Protein AF-A0A2U1ZX39-F1 (afdb_monomer)

Organism: NCBI:txid1655435

Sequence (88 aa):
MSGPEGDAGAGGPADAGRRKVVVTVDGDLAGTLPRLREAGLTVDATLTTMSIVTGTVDDAGEKALAALHGVHVEREDALQIQPPPAPQ

Mean predicted aligned error: 11.02 Å

Foldseek 3Di:
DDDDDDDPDDDPPPPPFKFKKKKAADPDLPVCVVVLVVLAWDFPDAPPVRRITIGIGGPSSQVSQVPDPRMDIDTPDPDPDDDPPDDD

Nearest PDB structures (foldseek):
  3whi-assembly2_B  TM=8.484E-01  e=2.353E-02  Bacillus subtilis subsp. subtilis str. 168
  2z58-assembly1_B  TM=7.983E-01  e=5.834E-02  Thermococcus kodakarensis KOD1
  6iyo-assembly1_A  TM=6.164E-01  e=5.289E-01  Streptomyces albus subsp. albus
  4myu-assembly1_A  TM=5.720E-01  e=1.311E+00  Thermus thermophilus
  4v9o-assembly1_BV  TM=5.604E-01  e=1.311E+00  Escherichia coli K-12

pLDDT: mean 81.51, std 17.65, range [37.41, 95.75]

Radius of gyration: 18.45 Å; Cα contacts (8 Å, |Δi|>4): 112; chains: 1; bounding box: 48×51×28 Å

Solvent-accessible surface area (backbone atoms only — not comparable to full-atom values): 5474 Å² total; per-residue (Å²): 133,85,78,87,82,70,88,78,71,93,73,73,96,80,55,98,54,54,44,49,34,40,34,40,40,64,76,65,44,81,78,40,50,60,55,44,43,74,29,46,41,46,75,75,47,73,44,73,95,74,28,32,35,32,27,38,26,33,70,69,20,50,55,45,42,60,67,38,85,54,43,44,76,42,73,62,74,84,78,83,76,77,78,79,82,77,86,131

Secondary structure (DSSP, 8-state):
------------S--SSEEEEEEEESS-HHHHHHHHHHTT-EEEEEEGGGTEEEEEEEHHHHHHHHTSTTEEEEE-----PPPPPPP-

Structure (mmCIF, N/CA/C/O backbone):
data_AF-A0A2U1ZX39-F1
#
_entry.id   AF-A0A2U1ZX39-F1
#
loop_
_atom_site.group_PDB
_atom_site.id
_atom_site.type_symbol
_atom_site.label_atom_id
_atom_site.label_alt_id
_atom_site.label_comp_id
_atom_site.label_asym_id
_atom_site.label_entity_id
_atom_site.label_seq_id
_atom_site.pdbx_PDB_ins_code
_atom_site.Cartn_x
_atom_site.Cartn_y
_atom_site.Cartn_z
_atom_site.occupancy
_atom_site.B_iso_or_equiv
_atom_site.auth_seq_id
_atom_site.auth_comp_id
_atom_site.auth_asym_id
_atom_site.auth_atom_id
_atom_site.pdbx_PDB_model_num
ATOM 1 N N . MET A 1 1 ? 38.545 36.559 -17.166 1.00 45.69 1 MET A N 1
ATOM 2 C CA . MET A 1 1 ? 37.094 36.349 -17.341 1.00 45.69 1 MET A CA 1
ATOM 3 C C . MET A 1 1 ? 36.779 35.001 -16.711 1.00 45.69 1 MET A C 1
ATOM 5 O O . MET A 1 1 ? 37.459 34.050 -17.064 1.00 45.69 1 MET A O 1
ATOM 9 N N . SER A 1 2 ? 36.132 35.014 -15.539 1.00 51.16 2 SER A N 1
ATOM 10 C CA . SER A 1 2 ? 34.799 34.405 -15.307 1.00 51.16 2 SER A CA 1
ATOM 11 C C . SER A 1 2 ? 34.846 32.886 -15.533 1.00 51.16 2 SER A C 1
ATOM 13 O O . SER A 1 2 ? 34.964 32.462 -16.669 1.00 51.16 2 SER A O 1
ATOM 15 N N . GLY A 1 3 ? 34.969 32.034 -14.512 1.00 45.31 3 GLY A N 1
ATOM 16 C CA . GLY A 1 3 ? 33.994 31.792 -13.437 1.00 45.31 3 GLY A CA 1
ATOM 17 C C . GLY A 1 3 ? 33.266 30.470 -13.766 1.00 45.31 3 GLY A C 1
ATOM 18 O O . GLY A 1 3 ? 32.812 30.347 -14.897 1.00 45.31 3 GLY A O 1
ATOM 19 N N . PRO A 1 4 ? 33.218 29.459 -12.876 1.00 54.66 4 PRO A N 1
ATOM 20 C CA . PRO A 1 4 ? 32.716 28.126 -13.217 1.00 54.66 4 PRO A CA 1
ATOM 21 C C . PRO A 1 4 ? 31.186 28.124 -13.328 1.00 54.66 4 PRO A C 1
ATOM 23 O O . PRO A 1 4 ? 30.488 28.463 -12.373 1.00 54.66 4 PRO A O 1
ATOM 26 N N . GLU A 1 5 ? 30.665 27.740 -14.491 1.00 55.66 5 GLU A N 1
ATOM 27 C CA . GLU A 1 5 ? 29.236 27.513 -14.687 1.00 55.66 5 GLU A CA 1
ATOM 28 C C . GLU A 1 5 ? 28.824 26.179 -14.058 1.00 55.66 5 GLU A C 1
ATOM 30 O O . GLU A 1 5 ? 29.219 25.108 -14.509 1.00 55.66 5 GLU A O 1
ATOM 35 N N . GLY A 1 6 ? 28.019 26.294 -13.002 1.00 48.28 6 GLY A N 1
ATOM 36 C CA . GLY A 1 6 ? 26.741 25.596 -12.931 1.00 48.28 6 GLY A CA 1
ATOM 37 C C . GLY A 1 6 ? 26.789 24.099 -12.658 1.00 48.28 6 GLY A C 1
ATOM 38 O O . GLY A 1 6 ? 26.807 23.291 -13.578 1.00 48.28 6 GLY A O 1
ATOM 39 N N . ASP A 1 7 ? 26.704 23.772 -11.370 1.00 46.28 7 ASP A N 1
ATOM 40 C CA . ASP A 1 7 ? 25.903 22.687 -10.791 1.00 46.28 7 ASP A CA 1
ATOM 41 C C . ASP A 1 7 ? 24.961 21.988 -11.800 1.00 46.28 7 ASP A C 1
ATOM 43 O O . ASP A 1 7 ? 23.817 22.393 -12.017 1.00 46.28 7 ASP A O 1
ATOM 47 N N . ALA A 1 8 ? 25.454 20.926 -12.443 1.00 49.44 8 ALA A N 1
ATOM 48 C CA . ALA A 1 8 ? 24.592 19.948 -13.084 1.00 49.44 8 ALA A CA 1
ATOM 49 C C . ALA A 1 8 ? 23.973 19.125 -11.955 1.00 49.44 8 ALA A C 1
ATOM 51 O O . ALA A 1 8 ? 24.609 18.222 -11.406 1.00 49.44 8 ALA A O 1
ATOM 52 N N . GLY A 1 9 ? 22.762 19.539 -11.585 1.00 42.56 9 GLY A N 1
ATOM 53 C CA . GLY A 1 9 ? 21.970 19.015 -10.490 1.00 42.56 9 GLY A CA 1
ATOM 54 C C . GLY A 1 9 ? 22.085 17.506 -10.318 1.00 42.56 9 GLY A C 1
ATOM 55 O O . GLY A 1 9 ? 21.980 16.714 -11.258 1.00 42.56 9 GLY A O 1
ATOM 56 N N . ALA A 1 10 ? 22.283 17.144 -9.057 1.00 47.72 10 ALA A N 1
ATOM 57 C CA . ALA A 1 10 ? 22.189 15.806 -8.525 1.00 47.72 10 ALA A CA 1
ATOM 58 C C . ALA A 1 10 ? 20.932 15.080 -9.038 1.00 47.72 10 ALA A C 1
ATOM 60 O O . ALA A 1 10 ? 19.818 15.286 -8.566 1.00 47.72 10 ALA A O 1
ATOM 61 N N . GLY A 1 11 ? 21.150 14.180 -9.985 1.00 40.72 11 GLY A N 1
ATOM 62 C CA . GLY A 1 11 ? 20.230 13.125 -10.379 1.00 40.72 11 GLY A CA 1
ATOM 63 C C . GLY A 1 11 ? 21.059 11.883 -10.653 1.00 40.72 11 GLY A C 1
ATOM 64 O O . GLY A 1 11 ? 21.182 11.452 -11.795 1.00 40.72 11 GLY A O 1
ATOM 65 N N . GLY A 1 12 ? 21.736 11.371 -9.621 1.00 37.41 12 GLY A N 1
ATOM 66 C CA . GLY A 1 12 ? 22.476 10.117 -9.739 1.00 37.41 12 GLY A CA 1
ATOM 67 C C . GLY A 1 12 ? 21.553 8.995 -10.241 1.00 37.41 12 GLY A C 1
ATOM 68 O O . GLY A 1 12 ? 20.356 9.022 -9.947 1.00 37.41 12 GLY A O 1
ATOM 69 N N . PRO A 1 13 ? 22.070 7.996 -10.977 1.00 43.94 13 PRO A N 1
ATOM 70 C CA . PRO A 1 13 ? 21.291 6.845 -11.429 1.00 43.94 13 PRO A CA 1
ATOM 71 C C . PRO A 1 13 ? 20.989 5.923 -10.235 1.00 43.94 13 PRO A C 1
ATOM 73 O O . PRO A 1 13 ? 21.583 4.859 -10.101 1.00 43.94 13 PRO A O 1
ATOM 76 N N . ALA A 1 14 ? 20.136 6.354 -9.306 1.00 46.50 14 ALA A N 1
ATOM 77 C CA . ALA A 1 14 ? 19.941 5.655 -8.036 1.00 46.50 14 ALA A CA 1
ATOM 78 C C . ALA A 1 14 ? 18.720 4.720 -8.012 1.00 46.50 14 ALA A C 1
ATOM 80 O O . ALA A 1 14 ? 18.640 3.887 -7.118 1.00 46.50 14 ALA A O 1
ATOM 81 N N . ASP A 1 15 ? 17.796 4.804 -8.978 1.00 52.25 15 ASP A N 1
ATOM 82 C CA . ASP A 1 15 ? 16.470 4.187 -8.816 1.00 52.25 15 ASP A CA 1
ATOM 83 C C . ASP A 1 15 ? 15.876 3.645 -10.128 1.00 52.25 15 ASP A C 1
ATOM 85 O O . ASP A 1 15 ? 14.708 3.834 -10.437 1.00 52.25 15 ASP A O 1
ATOM 89 N N . ALA A 1 16 ? 16.670 2.961 -10.957 1.00 54.41 16 ALA A N 1
ATOM 90 C CA . ALA A 1 16 ? 16.221 2.473 -12.273 1.00 54.41 16 ALA A CA 1
ATOM 91 C C . ALA A 1 16 ? 15.118 1.383 -12.234 1.00 54.41 16 ALA A C 1
ATOM 93 O O . ALA A 1 16 ? 14.811 0.783 -13.263 1.00 54.41 16 ALA A O 1
ATOM 94 N N . GLY A 1 17 ? 14.515 1.107 -11.076 1.00 69.88 17 GLY A N 1
ATOM 95 C CA . GLY A 1 17 ? 13.500 0.065 -10.940 1.00 69.88 17 GLY A CA 1
ATOM 96 C C . GLY A 1 17 ? 12.508 0.232 -9.798 1.00 69.88 17 GLY A C 1
ATOM 97 O O . GLY A 1 17 ? 11.530 -0.507 -9.801 1.00 69.88 17 GLY A O 1
ATOM 98 N N . ARG A 1 18 ? 12.713 1.168 -8.860 1.00 82.44 18 ARG A N 1
ATOM 99 C CA . ARG A 1 18 ? 11.711 1.486 -7.841 1.00 82.44 18 ARG A CA 1
ATOM 100 C C . ARG A 1 18 ? 10.958 2.748 -8.246 1.00 82.44 18 ARG A C 1
ATOM 102 O O . ARG A 1 18 ? 11.400 3.540 -9.072 1.00 82.44 18 ARG A O 1
ATOM 109 N N . ARG A 1 19 ? 9.727 2.853 -7.773 1.00 89.19 19 ARG A N 1
ATOM 110 C CA . ARG A 1 19 ? 8.814 3.953 -8.062 1.00 89.19 19 ARG A CA 1
ATOM 111 C C . ARG A 1 19 ? 8.088 4.313 -6.789 1.00 89.19 19 ARG A C 1
ATOM 113 O O . ARG A 1 19 ? 7.767 3.434 -5.989 1.00 89.19 19 ARG A O 1
ATOM 120 N N . LYS A 1 20 ? 7.803 5.599 -6.621 1.00 92.56 20 LYS A N 1
ATOM 121 C CA . LYS A 1 20 ? 6.914 6.048 -5.560 1.00 92.56 20 LYS A CA 1
ATOM 122 C C . LYS A 1 20 ? 5.472 5.697 -5.890 1.00 92.56 20 LYS A C 1
ATOM 124 O O . LYS A 1 20 ? 5.006 5.912 -7.010 1.00 92.56 20 LYS A O 1
ATOM 129 N N . VAL A 1 21 ? 4.778 5.179 -4.891 1.00 94.06 21 VAL A N 1
ATOM 130 C CA . VAL A 1 21 ? 3.372 4.812 -4.970 1.00 94.06 21 VAL A CA 1
ATOM 131 C C . VAL A 1 21 ? 2.618 5.329 -3.756 1.00 94.06 21 VAL A C 1
ATOM 133 O O . VAL A 1 21 ? 3.140 5.407 -2.639 1.00 94.06 21 VAL A O 1
ATOM 136 N N . VAL A 1 22 ? 1.360 5.653 -4.001 1.00 94.50 22 VAL A N 1
ATOM 137 C CA . VAL A 1 22 ? 0.340 5.913 -3.002 1.00 94.50 22 VAL A CA 1
ATOM 138 C C . VAL A 1 22 ? -0.573 4.697 -2.990 1.00 94.50 22 VAL A C 1
ATOM 140 O O . VAL A 1 22 ? -1.096 4.283 -4.021 1.00 94.50 22 VAL A O 1
ATOM 143 N N . VAL A 1 23 ? -0.728 4.090 -1.824 1.00 94.44 23 VAL A N 1
ATOM 144 C CA . VAL A 1 23 ? -1.517 2.882 -1.632 1.00 94.44 23 VAL A CA 1
ATOM 145 C C . VAL A 1 23 ? -2.693 3.205 -0.729 1.00 94.44 23 VAL A C 1
ATOM 147 O O . VAL A 1 23 ? -2.504 3.570 0.428 1.00 94.44 23 VAL A O 1
ATOM 150 N N . THR A 1 24 ? -3.903 3.039 -1.241 1.00 95.62 24 THR A N 1
ATOM 151 C CA . THR A 1 24 ? -5.144 3.200 -0.480 1.00 95.62 24 THR A CA 1
ATOM 152 C C . THR A 1 24 ? -5.658 1.826 -0.071 1.00 95.62 24 THR A C 1
ATOM 154 O O . THR A 1 24 ? -5.792 0.937 -0.912 1.00 95.62 24 THR A O 1
ATOM 157 N N . VAL A 1 25 ? -5.939 1.642 1.217 1.00 94.62 25 VAL A N 1
ATOM 158 C CA . VAL A 1 25 ? -6.464 0.388 1.767 1.00 94.62 25 VAL A CA 1
ATOM 159 C C . VAL A 1 25 ? -7.937 0.553 2.124 1.00 94.62 25 VAL A C 1
ATOM 161 O O . VAL A 1 25 ? -8.303 1.416 2.920 1.00 94.62 25 VAL A O 1
ATOM 164 N N . ASP A 1 26 ? -8.777 -0.313 1.571 1.00 91.88 26 ASP A N 1
ATOM 165 C CA . ASP A 1 26 ? -10.171 -0.465 1.963 1.00 91.88 26 ASP A CA 1
ATOM 166 C C . ASP A 1 26 ? -10.261 -1.345 3.221 1.00 91.88 26 ASP A C 1
ATOM 168 O O . ASP A 1 26 ? -9.860 -2.512 3.227 1.00 91.88 26 ASP A O 1
ATOM 172 N N . GLY A 1 27 ? -10.757 -0.771 4.318 1.00 87.38 27 GLY A N 1
ATOM 173 C CA . GLY A 1 27 ? -10.934 -1.477 5.587 1.00 87.38 27 GLY A CA 1
ATOM 174 C C . GLY A 1 27 ? -9.727 -1.403 6.528 1.00 87.38 27 GLY A C 1
ATOM 175 O O . GLY A 1 27 ? -9.288 -0.317 6.909 1.00 87.38 27 GLY A O 1
ATOM 176 N N . ASP A 1 28 ? -9.250 -2.562 6.994 1.00 89.69 28 ASP A N 1
ATOM 177 C CA . ASP A 1 28 ? -8.261 -2.648 8.076 1.00 89.69 28 ASP A CA 1
ATOM 178 C C . ASP A 1 28 ? -6.827 -2.413 7.585 1.00 89.69 28 ASP A C 1
ATOM 180 O O . ASP A 1 28 ? -6.113 -3.325 7.151 1.00 89.69 28 ASP A O 1
ATOM 184 N N . LEU A 1 29 ? -6.384 -1.164 7.705 1.00 89.81 29 LEU A N 1
ATOM 185 C CA . LEU A 1 29 ? -5.019 -0.766 7.392 1.00 89.81 29 LEU A CA 1
ATOM 186 C C . LEU A 1 29 ? -3.981 -1.503 8.256 1.00 89.81 29 LEU A C 1
ATOM 188 O O . LEU A 1 29 ? -2.935 -1.896 7.742 1.00 89.81 29 LEU A O 1
ATOM 192 N N . ALA A 1 30 ? -4.246 -1.705 9.551 1.00 89.88 30 ALA A N 1
ATOM 193 C CA . ALA A 1 30 ? -3.258 -2.262 10.474 1.00 89.88 30 ALA A CA 1
ATOM 194 C C . ALA A 1 30 ? -2.912 -3.721 10.138 1.00 89.88 30 ALA A C 1
ATOM 196 O O . ALA A 1 30 ? -1.736 -4.087 10.140 1.00 89.88 30 ALA A O 1
ATOM 197 N N . GLY A 1 31 ? -3.909 -4.539 9.793 1.00 91.06 31 GLY A N 1
ATOM 198 C CA . GLY A 1 31 ? -3.713 -5.911 9.328 1.00 91.06 31 GLY A CA 1
ATOM 199 C C . GLY A 1 31 ? -3.230 -6.019 7.881 1.00 91.06 31 GLY A C 1
ATOM 200 O O . GLY A 1 31 ? -2.620 -7.025 7.514 1.00 91.06 31 GLY A O 1
ATOM 201 N N . THR A 1 32 ? -3.446 -4.988 7.061 1.00 92.44 32 THR A N 1
ATOM 202 C CA . THR A 1 32 ? -2.997 -4.969 5.659 1.00 92.44 32 THR A CA 1
ATOM 203 C C . THR A 1 32 ? -1.546 -4.508 5.518 1.00 92.44 32 THR A C 1
ATOM 205 O O . THR A 1 32 ? -0.828 -5.016 4.659 1.00 92.44 32 THR A O 1
ATOM 208 N N . LEU A 1 33 ? -1.062 -3.620 6.392 1.00 93.25 33 LEU A N 1
ATOM 209 C CA . LEU A 1 33 ? 0.293 -3.059 6.335 1.00 93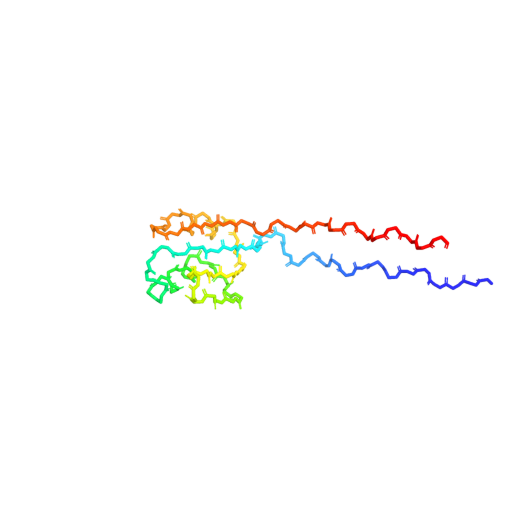.25 33 LEU A CA 1
ATOM 210 C C . LEU A 1 33 ? 1.422 -4.116 6.280 1.00 93.25 33 LEU A C 1
ATOM 212 O O . LEU A 1 33 ? 2.344 -3.936 5.479 1.00 93.25 33 LEU A O 1
ATOM 216 N N . PRO A 1 34 ? 1.384 -5.229 7.047 1.00 94.94 34 PRO A N 1
ATOM 217 C CA . PRO A 1 34 ? 2.360 -6.309 6.906 1.00 94.94 34 PRO A CA 1
ATOM 218 C C . PRO A 1 34 ? 2.356 -6.922 5.503 1.00 94.94 34 PRO A C 1
ATOM 220 O O . PRO A 1 34 ? 3.420 -7.094 4.920 1.00 94.94 34 PRO A O 1
ATOM 223 N N . ARG A 1 35 ? 1.172 -7.143 4.917 1.00 94.25 35 ARG A N 1
ATO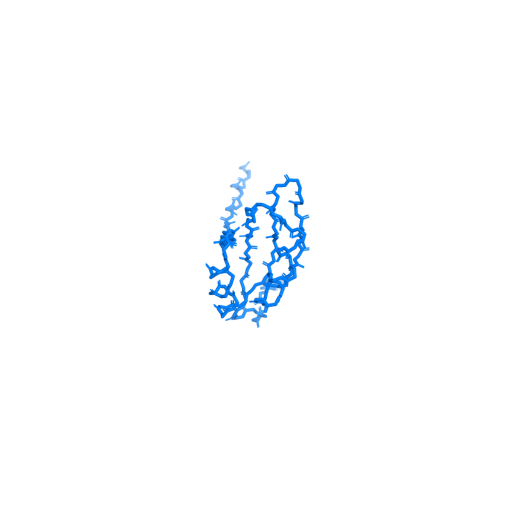M 224 C CA . ARG A 1 35 ? 1.029 -7.718 3.571 1.00 94.25 35 ARG A CA 1
ATOM 225 C C . ARG A 1 35 ? 1.576 -6.794 2.490 1.00 94.25 35 ARG A C 1
ATOM 227 O O . ARG A 1 35 ? 2.179 -7.273 1.539 1.00 94.25 35 ARG A O 1
ATOM 234 N N . LEU A 1 36 ? 1.406 -5.477 2.648 1.00 93.94 36 LEU A N 1
ATOM 235 C CA . LEU A 1 36 ? 2.003 -4.494 1.737 1.00 93.94 36 LEU A CA 1
ATOM 236 C C . LEU A 1 36 ? 3.535 -4.595 1.753 1.00 93.94 36 LEU A C 1
ATOM 238 O O . LEU A 1 36 ? 4.172 -4.585 0.703 1.00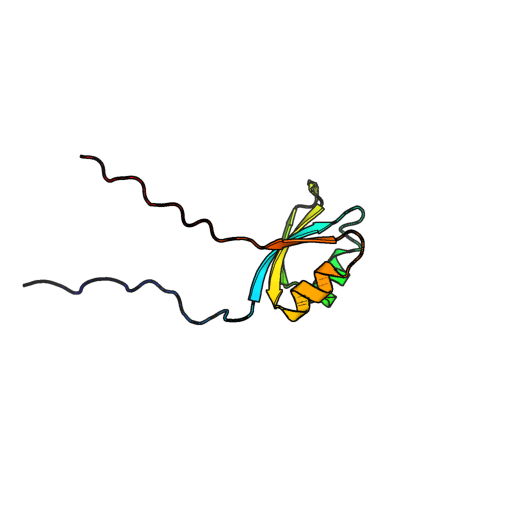 93.94 36 LEU A O 1
ATOM 242 N N . ARG A 1 37 ? 4.129 -4.745 2.942 1.00 94.38 37 ARG A N 1
ATOM 243 C CA . ARG A 1 37 ? 5.581 -4.921 3.099 1.00 94.38 37 ARG A CA 1
ATOM 244 C C . ARG A 1 37 ? 6.070 -6.247 2.525 1.00 94.38 37 ARG A C 1
ATOM 246 O O . ARG A 1 37 ? 7.092 -6.269 1.849 1.00 94.38 37 ARG A O 1
ATOM 253 N N . GLU A 1 38 ? 5.339 -7.335 2.759 1.00 94.50 38 GLU A N 1
ATOM 254 C CA . GLU A 1 38 ? 5.632 -8.652 2.175 1.00 94.50 38 GLU A CA 1
ATOM 255 C C . GLU A 1 38 ? 5.533 -8.641 0.644 1.00 94.50 38 GLU A C 1
ATOM 257 O O . GLU A 1 38 ? 6.305 -9.320 -0.028 1.00 94.50 38 GLU A O 1
ATOM 262 N N . ALA A 1 39 ? 4.637 -7.822 0.088 1.00 93.62 39 ALA A N 1
ATOM 263 C CA . ALA A 1 39 ? 4.516 -7.582 -1.347 1.00 93.62 39 ALA A CA 1
ATOM 264 C C . ALA A 1 39 ? 5.631 -6.686 -1.922 1.00 93.62 39 ALA A C 1
ATOM 266 O O . ALA A 1 39 ? 5.650 -6.454 -3.125 1.00 93.62 39 ALA A O 1
ATOM 267 N N . GLY A 1 40 ? 6.566 -6.196 -1.102 1.00 94.69 40 GLY A N 1
ATOM 268 C CA . GLY A 1 40 ? 7.725 -5.419 -1.550 1.00 94.69 40 GLY A CA 1
ATOM 269 C C . GLY A 1 40 ? 7.600 -3.905 -1.374 1.00 94.69 40 GLY A C 1
ATOM 270 O O . GLY A 1 40 ? 8.502 -3.175 -1.783 1.00 94.69 40 GLY A O 1
ATOM 271 N N . LEU A 1 41 ? 6.528 -3.406 -0.745 1.00 95.44 41 LEU A N 1
ATOM 272 C CA . LEU A 1 41 ? 6.407 -1.980 -0.445 1.00 95.44 41 LEU A CA 1
ATOM 273 C C . LEU A 1 41 ? 7.382 -1.569 0.664 1.00 95.44 41 LEU A C 1
ATOM 275 O O . LEU A 1 41 ? 7.275 -2.002 1.816 1.00 95.44 41 LEU A O 1
ATOM 279 N N . THR A 1 42 ? 8.271 -0.637 0.342 1.00 95.75 42 THR A N 1
ATOM 280 C CA . THR A 1 42 ? 9.037 0.115 1.335 1.00 95.75 42 THR A CA 1
ATOM 281 C C . THR A 1 42 ? 8.203 1.308 1.780 1.00 95.75 42 THR A C 1
ATOM 283 O O . THR A 1 42 ? 8.004 2.245 1.019 1.00 95.75 42 THR A O 1
ATOM 286 N N . VAL A 1 43 ? 7.673 1.254 3.001 1.00 94.75 43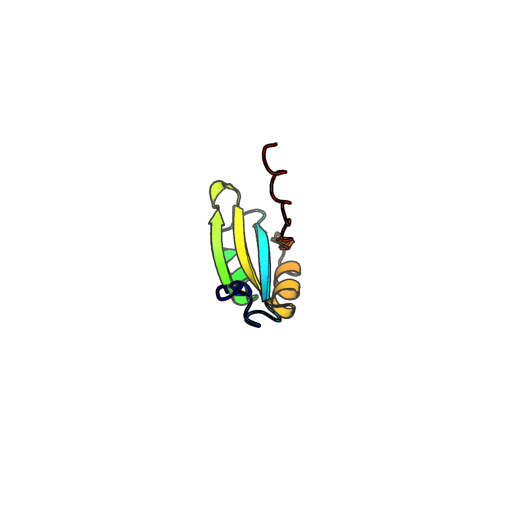 VAL A N 1
ATOM 287 C CA . VAL A 1 43 ? 6.771 2.285 3.536 1.00 94.75 43 VAL A CA 1
ATOM 288 C C . VAL A 1 43 ? 7.558 3.530 3.950 1.00 94.75 43 VAL A C 1
ATOM 290 O O . VAL A 1 43 ? 8.404 3.442 4.838 1.00 94.75 43 VAL A O 1
ATOM 293 N N . ASP A 1 44 ? 7.219 4.673 3.357 1.00 93.94 44 ASP A N 1
ATOM 294 C CA . ASP A 1 44 ? 7.735 5.999 3.712 1.00 93.94 44 ASP A CA 1
ATOM 295 C C . ASP A 1 44 ? 6.871 6.651 4.798 1.00 93.94 44 ASP A C 1
ATOM 297 O O . ASP A 1 44 ? 7.375 7.098 5.829 1.00 93.94 44 ASP A O 1
ATOM 301 N N . ALA A 1 45 ? 5.551 6.680 4.592 1.00 93.19 45 ALA A N 1
ATOM 302 C CA . ALA A 1 45 ? 4.609 7.245 5.549 1.00 93.19 45 ALA A CA 1
ATOM 303 C C . ALA A 1 45 ? 3.277 6.492 5.559 1.00 93.19 45 ALA A C 1
ATOM 305 O O . ALA A 1 45 ? 2.901 5.786 4.623 1.00 93.19 45 ALA A O 1
ATOM 306 N N . THR A 1 46 ? 2.537 6.640 6.654 1.00 94.50 46 THR A N 1
ATOM 307 C CA . THR A 1 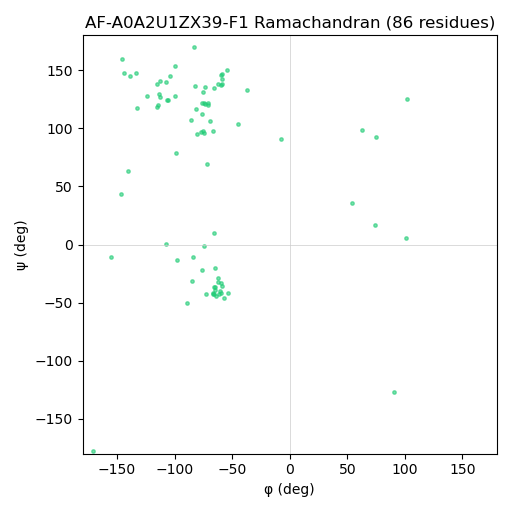46 ? 1.208 6.050 6.813 1.00 94.50 46 THR A CA 1
ATOM 308 C C . THR A 1 46 ? 0.247 7.104 7.344 1.00 94.50 46 THR A C 1
ATOM 310 O O . THR A 1 46 ? 0.420 7.634 8.439 1.00 94.50 46 THR A O 1
ATOM 313 N N . LEU A 1 47 ? -0.767 7.411 6.545 1.00 92.50 47 LEU A N 1
ATOM 314 C CA . LEU A 1 47 ? -1.823 8.379 6.806 1.00 92.50 47 LEU A CA 1
ATOM 315 C C . LEU A 1 47 ? -3.059 7.620 7.301 1.00 92.50 47 LEU A C 1
ATOM 317 O O . LEU A 1 47 ? -4.003 7.358 6.556 1.00 92.50 47 LEU A O 1
ATOM 321 N N . THR A 1 48 ? -3.035 7.235 8.576 1.00 89.69 48 THR A N 1
ATOM 322 C CA . THR A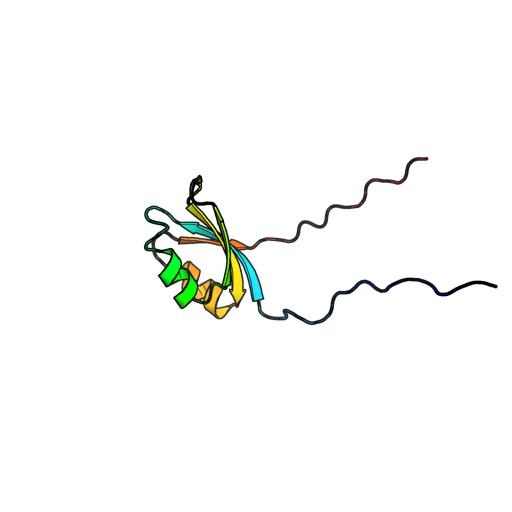 1 48 ? -4.024 6.329 9.186 1.00 89.69 48 THR A CA 1
ATOM 323 C C . THR A 1 48 ? -5.464 6.833 9.114 1.00 89.69 48 THR A C 1
ATOM 325 O O . THR A 1 48 ? -6.365 6.033 8.898 1.00 89.69 48 THR A O 1
ATOM 328 N N . THR A 1 49 ? -5.697 8.144 9.228 1.00 89.31 49 THR A N 1
ATOM 329 C CA . THR A 1 49 ? -7.042 8.746 9.122 1.00 89.31 49 THR A CA 1
ATOM 330 C C . THR A 1 49 ? -7.685 8.533 7.750 1.00 89.31 49 THR A 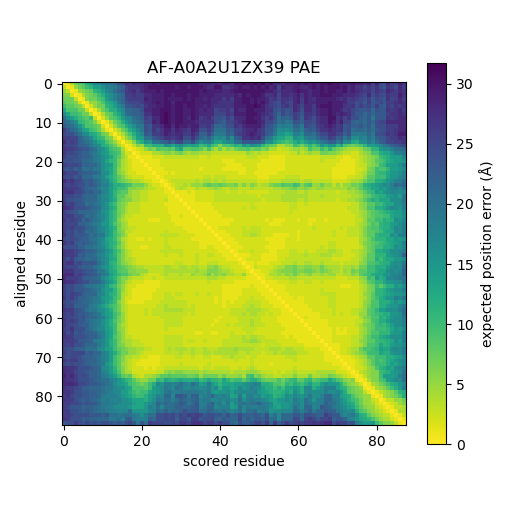C 1
ATOM 332 O O . THR A 1 49 ? -8.907 8.508 7.646 1.00 89.31 49 THR A O 1
ATOM 335 N N . MET A 1 50 ? -6.872 8.405 6.700 1.00 88.69 50 MET A N 1
ATOM 336 C CA . MET A 1 50 ? -7.330 8.260 5.315 1.00 88.69 50 MET A CA 1
ATOM 337 C C . MET A 1 50 ? -7.131 6.836 4.782 1.00 88.69 50 MET A C 1
ATOM 339 O O . MET A 1 50 ? -7.434 6.580 3.624 1.00 88.69 50 MET A O 1
ATOM 343 N N . SER A 1 51 ? -6.599 5.923 5.601 1.00 93.44 51 SER A N 1
ATOM 344 C CA . SER A 1 51 ? -6.181 4.580 5.184 1.00 93.44 51 SER A CA 1
ATOM 345 C C . SER A 1 51 ? -5.201 4.572 3.999 1.00 93.44 51 SER A C 1
ATOM 347 O O . SER A 1 51 ? -5.242 3.678 3.156 1.00 93.44 51 SER A O 1
ATOM 349 N N . ILE A 1 52 ? -4.303 5.564 3.942 1.00 93.81 52 ILE A N 1
ATOM 350 C CA . ILE A 1 52 ? -3.312 5.710 2.866 1.00 93.81 52 ILE A CA 1
ATOM 351 C C . ILE A 1 52 ? -1.913 5.365 3.385 1.00 93.81 52 ILE A C 1
ATOM 353 O O . ILE A 1 52 ? -1.522 5.753 4.486 1.00 93.81 52 ILE A O 1
ATOM 357 N N . VAL A 1 53 ? -1.128 4.674 2.568 1.00 94.75 53 VAL A N 1
ATOM 358 C CA . VAL A 1 53 ? 0.289 4.381 2.784 1.00 94.75 53 VAL A CA 1
ATOM 359 C C . VAL A 1 53 ? 1.061 4.905 1.588 1.00 94.75 53 VAL A C 1
ATOM 361 O O . VAL A 1 53 ? 0.736 4.575 0.455 1.00 94.75 53 VAL A O 1
ATOM 364 N N . THR A 1 54 ? 2.093 5.704 1.820 1.00 94.19 54 THR A N 1
ATOM 365 C CA . THR A 1 54 ? 3.019 6.103 0.759 1.00 94.19 54 THR A CA 1
ATOM 366 C C . THR A 1 54 ? 4.311 5.325 0.906 1.00 94.19 54 THR A C 1
ATOM 368 O O . THR A 1 54 ? 4.736 4.987 2.017 1.00 94.19 54 THR A O 1
ATOM 371 N N . GLY A 1 55 ? 4.923 4.996 -0.220 1.00 94.62 55 GLY A N 1
ATOM 372 C CA . GLY A 1 55 ? 6.138 4.209 -0.215 1.00 94.62 55 GLY A CA 1
ATOM 373 C C . GLY A 1 55 ? 6.796 4.121 -1.574 1.00 94.62 55 GLY A C 1
ATOM 374 O O . GLY A 1 55 ? 6.312 4.668 -2.564 1.00 94.62 55 GLY A O 1
ATOM 375 N N . THR A 1 56 ? 7.882 3.367 -1.618 1.00 95.12 56 THR A N 1
ATOM 376 C CA . THR A 1 56 ? 8.558 2.979 -2.851 1.00 95.12 56 THR A CA 1
ATOM 377 C C . THR A 1 56 ? 8.422 1.481 -3.087 1.00 95.12 56 THR A C 1
ATOM 379 O O . THR A 1 56 ? 8.476 0.678 -2.154 1.00 95.12 56 THR A O 1
ATOM 382 N N . VAL A 1 57 ? 8.226 1.092 -4.342 1.00 94.88 57 VAL A N 1
ATOM 383 C CA . VAL A 1 57 ? 8.075 -0.307 -4.752 1.00 94.88 57 VAL A CA 1
ATOM 384 C C . VAL A 1 57 ? 8.721 -0.530 -6.114 1.00 94.88 57 VAL A C 1
ATOM 386 O O . VAL A 1 57 ? 8.752 0.378 -6.941 1.00 94.88 57 VAL A O 1
ATOM 389 N N . ASP A 1 58 ? 9.262 -1.720 -6.350 1.00 92.31 58 ASP A N 1
ATOM 390 C CA . ASP A 1 58 ? 9.712 -2.145 -7.678 1.00 92.31 58 ASP A CA 1
ATOM 391 C C . ASP A 1 58 ? 8.572 -2.702 -8.555 1.00 92.31 58 ASP A C 1
ATOM 393 O O . ASP A 1 58 ? 7.462 -2.927 -8.082 1.00 92.31 58 ASP A O 1
ATOM 397 N N . ASP A 1 59 ? 8.824 -2.930 -9.849 1.00 89.25 59 ASP A N 1
ATOM 398 C CA . ASP A 1 59 ? 7.794 -3.384 -10.810 1.00 89.25 59 ASP A CA 1
ATOM 399 C C . ASP A 1 59 ? 7.148 -4.733 -10.428 1.00 89.25 59 ASP A C 1
ATOM 401 O O . ASP A 1 59 ? 5.960 -4.957 -10.678 1.00 89.25 59 ASP A O 1
ATOM 405 N N . ALA A 1 60 ? 7.909 -5.639 -9.801 1.00 90.56 60 ALA A N 1
ATOM 406 C CA . ALA A 1 60 ? 7.371 -6.912 -9.330 1.00 90.56 60 ALA A CA 1
ATOM 407 C C . ALA A 1 60 ? 6.481 -6.702 -8.099 1.00 90.56 60 ALA A C 1
ATOM 409 O O . ALA A 1 60 ? 5.387 -7.268 -8.030 1.00 90.56 60 ALA A O 1
ATOM 410 N N . GLY A 1 61 ? 6.915 -5.848 -7.170 1.00 92.38 61 GLY A N 1
ATOM 411 C CA . GLY A 1 61 ? 6.112 -5.473 -6.014 1.00 92.38 61 GLY A CA 1
ATOM 412 C C . GLY A 1 61 ? 4.846 -4.694 -6.383 1.00 92.38 61 GLY A C 1
ATOM 413 O O . GLY A 1 61 ? 3.793 -4.951 -5.811 1.00 92.38 61 GLY A O 1
ATOM 414 N N . GLU A 1 62 ? 4.883 -3.823 -7.397 1.00 91.12 62 GLU A N 1
ATOM 415 C CA . GLU A 1 62 ? 3.705 -3.096 -7.902 1.00 91.12 62 GLU A CA 1
ATOM 416 C C . GLU A 1 62 ? 2.600 -4.080 -8.327 1.00 91.12 62 GLU A C 1
ATOM 418 O O . GLU A 1 62 ? 1.444 -3.955 -7.915 1.00 91.12 62 GLU A O 1
ATOM 423 N N . LYS A 1 63 ? 2.971 -5.129 -9.074 1.00 91.19 63 LYS A N 1
ATOM 424 C CA . LYS A 1 63 ? 2.049 -6.203 -9.481 1.00 91.19 63 LYS A CA 1
ATOM 425 C C . LYS A 1 63 ? 1.531 -7.011 -8.294 1.00 91.19 63 LYS A C 1
ATOM 427 O O . LYS A 1 63 ? 0.360 -7.386 -8.287 1.00 91.19 63 LYS A O 1
ATOM 432 N N . ALA A 1 64 ? 2.382 -7.283 -7.306 1.00 94.00 64 ALA A N 1
ATOM 433 C CA . ALA A 1 64 ? 1.986 -7.998 -6.097 1.00 94.00 64 ALA A CA 1
ATOM 434 C C . ALA A 1 64 ? 0.990 -7.182 -5.256 1.00 94.00 64 ALA A C 1
ATOM 436 O O . ALA A 1 64 ? -0.015 -7.728 -4.806 1.00 94.00 64 ALA A O 1
ATOM 437 N N . LEU A 1 65 ? 1.218 -5.874 -5.107 1.00 93.38 65 LEU A N 1
ATOM 438 C CA . LEU A 1 65 ? 0.317 -4.958 -4.408 1.00 93.38 65 LEU A CA 1
ATOM 439 C C . LEU A 1 65 ? -1.039 -4.848 -5.112 1.00 93.38 65 LEU A C 1
ATOM 441 O O . LEU A 1 65 ? -2.069 -4.935 -4.452 1.00 93.38 65 LEU A O 1
ATOM 445 N N . ALA A 1 66 ? -1.049 -4.726 -6.443 1.00 90.75 66 ALA A N 1
ATOM 446 C CA . ALA A 1 66 ? -2.280 -4.663 -7.236 1.00 90.75 66 ALA A CA 1
ATOM 447 C C . ALA A 1 66 ? -3.115 -5.958 -7.178 1.00 90.75 66 ALA A C 1
ATOM 449 O O . ALA A 1 66 ? -4.311 -5.939 -7.462 1.00 90.75 66 ALA A O 1
ATOM 450 N N . ALA A 1 67 ? -2.499 -7.086 -6.811 1.00 93.44 67 ALA A N 1
ATOM 451 C CA . ALA A 1 67 ? -3.187 -8.359 -6.620 1.00 93.44 67 ALA A CA 1
ATOM 452 C C . ALA A 1 67 ? -3.824 -8.510 -5.224 1.00 93.44 67 ALA A C 1
ATOM 454 O O . ALA A 1 67 ? -4.593 -9.450 -5.002 1.00 93.44 67 ALA A O 1
ATOM 455 N 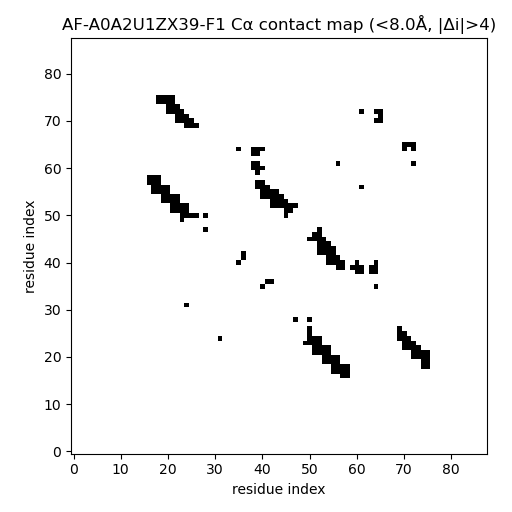N . LEU A 1 68 ? -3.517 -7.622 -4.269 1.00 92.06 68 LEU A N 1
ATOM 456 C CA . LEU A 1 68 ? -4.099 -7.666 -2.930 1.00 92.06 68 LEU A CA 1
ATOM 457 C C . LEU A 1 68 ? -5.547 -7.161 -2.951 1.00 92.06 68 LEU A C 1
ATOM 459 O O . LEU A 1 68 ? -5.863 -6.094 -3.473 1.00 92.06 68 LEU A O 1
ATOM 463 N N . HIS A 1 69 ? -6.445 -7.926 -2.332 1.00 90.75 69 HIS A N 1
ATOM 464 C CA . HIS A 1 69 ? -7.843 -7.527 -2.201 1.00 90.75 69 HIS A CA 1
ATOM 465 C C . HIS A 1 69 ? -7.982 -6.289 -1.305 1.00 90.75 69 HIS A C 1
ATOM 467 O O . HIS A 1 69 ? -7.423 -6.258 -0.209 1.00 90.75 69 HIS A O 1
ATOM 473 N N . GLY A 1 70 ? -8.782 -5.312 -1.742 1.00 91.06 70 GLY A N 1
ATOM 474 C CA . GLY A 1 70 ? -9.014 -4.074 -0.992 1.00 91.06 70 GLY A CA 1
ATOM 475 C C . GLY A 1 70 ? -7.832 -3.104 -1.024 1.00 91.06 70 GLY A C 1
ATOM 476 O O . GLY A 1 70 ? -7.772 -2.204 -0.199 1.00 91.06 70 GLY A O 1
ATOM 477 N N . VAL A 1 71 ? -6.883 -3.276 -1.947 1.00 94.50 71 VAL A N 1
ATOM 478 C CA . VAL A 1 71 ? -5.737 -2.377 -2.110 1.00 94.50 71 VAL A CA 1
ATOM 479 C C . VAL A 1 71 ? -5.842 -1.666 -3.454 1.00 94.50 71 VAL A C 1
ATOM 481 O O . VAL A 1 71 ? -6.031 -2.297 -4.492 1.00 94.50 71 VAL A O 1
ATOM 484 N N . HIS A 1 72 ? -5.717 -0.342 -3.436 1.00 93.94 72 HIS A N 1
ATOM 485 C CA . HIS A 1 72 ? -5.612 0.489 -4.629 1.00 93.94 72 HIS A CA 1
ATOM 486 C C . HIS A 1 72 ? -4.217 1.096 -4.690 1.00 93.94 72 HIS A C 1
ATOM 488 O O . HIS A 1 72 ? -3.770 1.693 -3.715 1.00 93.94 72 HIS A O 1
ATOM 494 N N . VAL A 1 73 ? -3.526 0.930 -5.816 1.00 93.69 73 VAL A N 1
ATOM 495 C CA . VAL A 1 73 ? -2.158 1.423 -6.004 1.00 93.69 73 VAL A CA 1
ATOM 496 C C . VAL A 1 73 ? -2.177 2.501 -7.073 1.00 93.69 73 VAL A C 1
ATOM 498 O O . VAL A 1 73 ? -2.545 2.241 -8.216 1.00 93.69 73 VAL A O 1
ATOM 501 N N . GLU A 1 74 ? -1.750 3.699 -6.704 1.00 91.88 74 GLU A N 1
ATOM 502 C CA . GLU A 1 74 ? -1.559 4.826 -7.607 1.00 91.88 74 GLU A CA 1
ATOM 503 C C . GLU A 1 74 ? -0.074 5.178 -7.654 1.00 91.88 74 GLU A C 1
ATOM 505 O O . GLU A 1 74 ? 0.618 5.174 -6.636 1.00 91.88 74 GLU A O 1
ATOM 510 N N . ARG A 1 75 ? 0.448 5.467 -8.844 1.00 89.69 75 ARG A N 1
ATOM 511 C CA . ARG A 1 75 ? 1.839 5.908 -8.992 1.00 89.69 75 ARG A CA 1
ATOM 512 C C . ARG A 1 75 ? 1.912 7.401 -8.703 1.00 89.69 75 ARG A C 1
ATOM 514 O O . ARG A 1 75 ? 1.067 8.157 -9.170 1.00 89.69 75 ARG A O 1
ATOM 521 N N . GLU A 1 76 ? 2.923 7.824 -7.949 1.00 82.56 76 GLU A N 1
ATOM 522 C CA . GLU A 1 76 ? 3.203 9.250 -7.787 1.00 82.56 76 GLU A CA 1
ATOM 523 C C . GLU A 1 76 ? 3.893 9.738 -9.066 1.00 82.56 76 GLU A C 1
ATOM 525 O O . GLU A 1 76 ? 5.098 9.557 -9.252 1.00 82.56 76 GLU A O 1
ATOM 530 N N . ASP A 1 77 ? 3.119 10.321 -9.979 1.00 72.56 77 ASP A N 1
ATOM 531 C CA . ASP A 1 77 ? 3.680 11.029 -11.123 1.00 72.56 77 ASP A CA 1
ATOM 532 C C . ASP A 1 77 ? 4.320 12.332 -10.628 1.00 72.56 77 ASP A C 1
ATOM 534 O O . ASP A 1 77 ? 3.670 13.183 -10.014 1.00 72.56 77 ASP A O 1
ATOM 538 N N . ALA A 1 78 ? 5.617 12.501 -10.892 1.00 66.00 78 ALA A N 1
ATOM 539 C CA . ALA A 1 78 ? 6.311 13.743 -10.587 1.00 66.00 78 ALA A CA 1
ATOM 540 C C . ALA A 1 78 ? 5.751 14.863 -11.477 1.00 66.00 78 ALA A C 1
ATOM 542 O O . ALA A 1 78 ? 6.143 15.023 -12.634 1.00 66.00 78 ALA A O 1
ATOM 543 N N . LEU A 1 79 ? 4.823 15.651 -10.937 1.00 63.81 79 LEU A N 1
ATOM 544 C CA . LEU A 1 79 ? 4.351 16.863 -11.591 1.00 63.81 79 LEU A CA 1
ATOM 545 C C . LEU A 1 79 ? 5.487 17.888 -11.580 1.00 63.81 79 LEU A C 1
ATOM 547 O O . LEU A 1 79 ? 5.815 18.477 -10.549 1.00 63.81 79 LEU A O 1
ATOM 551 N N . GLN A 1 80 ? 6.104 18.101 -12.740 1.00 63.97 80 GLN A N 1
ATOM 552 C CA . GLN A 1 80 ? 7.111 19.138 -12.902 1.00 63.97 80 GLN A CA 1
ATOM 553 C C . GLN A 1 80 ? 6.403 20.499 -12.974 1.00 63.97 80 GLN A C 1
ATOM 555 O O . GLN A 1 80 ? 5.881 20.894 -14.016 1.00 63.97 80 GLN A O 1
ATOM 560 N N . ILE A 1 81 ? 6.345 21.210 -11.847 1.00 74.94 81 ILE A N 1
ATOM 561 C CA . ILE A 1 81 ? 5.789 22.566 -11.810 1.00 74.94 81 ILE A CA 1
ATOM 562 C C . ILE A 1 81 ? 6.808 23.504 -12.462 1.00 74.94 81 ILE A C 1
ATOM 564 O O . ILE A 1 81 ? 7.955 23.587 -12.018 1.00 74.94 81 ILE A O 1
ATOM 568 N N . GLN A 1 82 ? 6.407 24.191 -13.535 1.00 75.69 82 GLN A N 1
ATOM 569 C CA . GLN A 1 82 ? 7.262 25.196 -14.16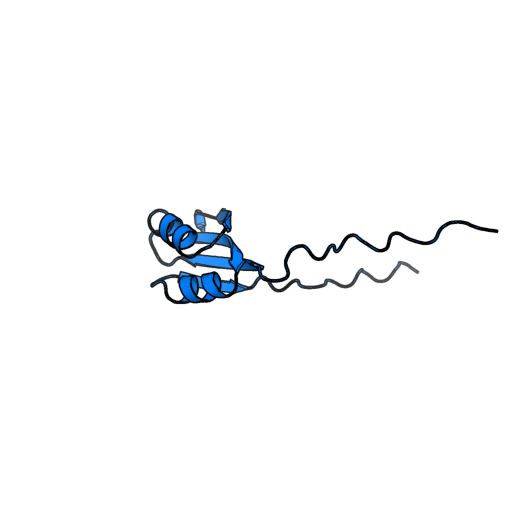4 1.00 75.69 82 GLN A CA 1
ATOM 570 C C . GLN A 1 82 ? 7.546 26.329 -13.167 1.00 75.69 82 GLN A C 1
ATOM 572 O O . GLN A 1 82 ? 6.626 26.756 -12.460 1.00 75.69 82 GLN A O 1
ATOM 577 N N . PRO A 1 83 ? 8.791 26.834 -13.092 1.00 78.88 83 PRO A N 1
ATOM 578 C CA . PRO A 1 83 ? 9.083 27.984 -12.253 1.00 78.88 83 PRO A CA 1
ATOM 579 C C . PRO A 1 83 ? 8.242 29.186 -12.714 1.00 78.88 83 PRO A C 1
ATOM 581 O O . PRO A 1 83 ? 7.982 29.327 -13.915 1.00 78.88 83 PRO A O 1
ATOM 584 N N . PRO A 1 84 ? 7.801 30.054 -11.786 1.00 80.56 84 PRO A N 1
ATOM 585 C CA . PRO A 1 84 ? 7.063 31.253 -12.157 1.00 80.56 84 PRO A CA 1
ATOM 586 C C . PRO A 1 84 ? 7.909 32.126 -13.102 1.00 80.56 84 PRO A C 1
ATOM 588 O O . PRO A 1 84 ? 9.138 32.153 -12.965 1.00 80.56 84 PRO A O 1
ATOM 591 N N . PRO A 1 85 ? 7.288 32.851 -14.053 1.00 79.69 85 PRO A N 1
ATOM 592 C CA . PRO A 1 85 ? 8.021 33.781 -14.902 1.00 79.69 85 PRO A CA 1
ATOM 593 C C . PRO A 1 85 ? 8.711 34.836 -14.030 1.00 79.69 85 PRO A C 1
ATOM 595 O O . PRO A 1 85 ? 8.133 35.319 -13.054 1.00 79.69 85 PRO A O 1
ATOM 598 N N . ALA A 1 86 ? 9.957 35.174 -14.369 1.00 82.25 86 ALA A N 1
ATOM 599 C CA . ALA A 1 86 ? 10.717 36.177 -13.633 1.00 82.25 86 ALA A CA 1
ATOM 600 C C . ALA A 1 86 ? 9.974 37.531 -13.634 1.00 82.25 86 ALA A C 1
ATOM 602 O O . ALA A 1 86 ? 9.371 37.885 -14.654 1.00 82.25 86 ALA A O 1
ATOM 603 N N . PRO A 1 87 ? 10.006 38.287 -12.521 1.00 76.44 87 PRO A N 1
ATOM 604 C CA . PRO A 1 87 ? 9.468 39.642 -12.500 1.00 76.44 87 PRO A CA 1
ATOM 605 C C . PRO A 1 87 ? 10.213 40.512 -13.525 1.00 76.44 87 PRO A C 1
ATOM 607 O O . PRO A 1 87 ? 11.433 40.396 -13.657 1.00 76.44 87 PRO A O 1
ATOM 610 N N . GLN A 1 88 ? 9.460 41.331 -14.266 1.00 76.06 88 GLN A N 1
ATOM 611 C CA . GLN A 1 88 ? 9.992 42.301 -15.231 1.00 76.06 88 GLN A CA 1
ATOM 612 C C . GLN A 1 88 ? 10.618 43.510 -14.539 1.00 76.06 88 GLN A C 1
ATOM 614 O O . GLN A 1 88 ? 10.092 43.913 -13.476 1.00 76.06 88 GLN A O 1
#